Protein AF-A0A9X3TRZ0-F1 (afdb_monomer)

pLDDT: mean 71.92, std 22.0, range [37.28, 94.88]

Sequence (99 aa):
MNAIPGPVLSRQQSPCKTVLAAAAKGKPMLPCTRRTAASSTIAVLAGIIDELTGKLHERVKENGLSHPSVLALSQELDTYIVQYQILLGEKKRAARSGR

Mean predicted aligned error: 16.31 Å

Radius of gyration: 23.04 Å; Cα contacts (8 Å, |Δi|>4): 28; chains: 1; bounding box: 49×57×60 Å

Organism: NCBI:txid33942

InterPro domains:
  IPR018540 Aspartyl-phosphate phosphatase Spo0E-like [PF09388] (48-85)
  IPR036638 Helix-loop-helix DNA-binding domain superfamily [G3DSA:4.10.280.10] (43-97)
  IPR037208 Aspartyl-phosphate phosphatase Spo0E-like superfamily [SSF140500] (45-89)

Foldseek 3Di:
DDDDDDDDDDDDDDDPDDDDDDDDDDDPPDPPPVVVVLVVVLVVLVVVLVVLVVVLVVCCVVPNCPDVVSV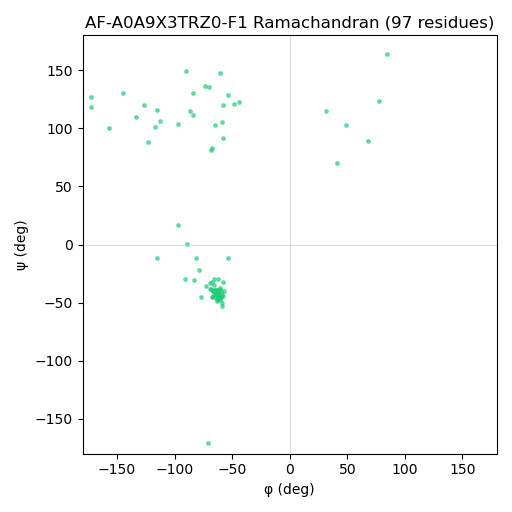VSVVVSVVSVVVSVVSVVVVVVVVVVVD

Secondary structure (DSSP, 8-state):
---------------------------------HHHHHHHHHHHHHHHHHHHHHHHHHHHHHH-TT-HHHHHHHHHHHHHHHHHHHHHHHHHHHHHHT-

Nearest PDB structures (foldseek):
  5nfd-assembly2_B  TM=9.375E-01  e=3.572E-01  Homo sapiens
  8d06-assembly4_K  TM=7.777E-01  e=1.718E+00  synthetic construct
  8ceo-assembly1_i  TM=7.559E-01  e=7.249E+00  Saccharomyces cerevisiae

Solvent-accessible surface area (backbone atoms only — not comparable to full-atom values): 6387 Å² total; per-residue (Å²): 140,84,84,84,79,82,88,81,90,78,79,90,82,84,78,91,71,87,79,89,78,90,80,86,79,97,67,89,76,73,75,82,59,75,75,54,57,62,61,52,50,50,55,52,46,51,52,50,48,54,54,49,51,52,54,40,53,52,43,29,73,76,62,33,78,84,30,68,70,35,48,52,50,49,56,54,45,51,52,52,50,51,52,44,52,50,54,52,50,50,53,54,50,54,66,60,71,76,110

Structure (mmCIF, N/CA/C/O backbone):
data_AF-A0A9X3TRZ0-F1
#
_entry.id   AF-A0A9X3TRZ0-F1
#
loop_
_atom_site.group_PDB
_atom_site.id
_atom_site.type_symbol
_atom_site.label_atom_id
_atom_site.label_alt_id
_atom_site.label_comp_id
_atom_site.label_asym_id
_atom_site.label_entity_id
_atom_site.label_seq_id
_atom_site.pdbx_PDB_ins_code
_atom_site.Cartn_x
_atom_site.Cartn_y
_atom_site.Cartn_z
_atom_site.occupancy
_atom_site.B_iso_or_equiv
_atom_site.auth_seq_id
_atom_site.auth_comp_id
_atom_site.auth_asym_id
_atom_site.auth_atom_id
_atom_site.pdbx_PDB_model_num
ATOM 1 N N . MET A 1 1 ? -27.480 -33.088 -26.199 1.00 41.12 1 MET A N 1
ATOM 2 C CA . MET A 1 1 ? -26.251 -33.088 -27.020 1.00 41.12 1 MET A CA 1
ATOM 3 C C . MET A 1 1 ? -25.560 -31.753 -26.767 1.00 41.12 1 MET A C 1
ATOM 5 O O . MET A 1 1 ? -25.959 -30.767 -27.362 1.00 41.12 1 MET A O 1
ATOM 9 N N . ASN A 1 2 ? -24.646 -31.681 -25.796 1.00 41.72 2 ASN A N 1
ATOM 10 C CA . ASN A 1 2 ? -23.942 -30.443 -25.435 1.00 41.72 2 ASN A CA 1
ATOM 11 C C . ASN A 1 2 ? -22.470 -30.610 -25.809 1.00 41.72 2 ASN A C 1
ATOM 13 O O . ASN A 1 2 ? -21.757 -31.380 -25.169 1.00 41.72 2 ASN A O 1
ATOM 17 N N . ALA A 1 3 ? -22.051 -29.946 -26.885 1.00 49.38 3 ALA A N 1
ATOM 18 C CA . ALA A 1 3 ? -20.676 -29.970 -27.354 1.00 49.38 3 ALA A CA 1
ATOM 19 C C . ALA A 1 3 ? -19.867 -28.886 -26.633 1.00 49.38 3 ALA A C 1
ATOM 21 O O . ALA A 1 3 ? -20.106 -27.693 -26.801 1.00 49.38 3 ALA A O 1
ATOM 22 N N . ILE A 1 4 ? -18.902 -29.337 -25.838 1.00 56.94 4 ILE A N 1
ATOM 23 C CA . ILE A 1 4 ? -17.737 -28.562 -25.417 1.00 56.94 4 ILE A CA 1
ATOM 24 C C . ILE A 1 4 ? -16.811 -28.455 -26.635 1.00 56.94 4 ILE A C 1
ATOM 26 O O . ILE A 1 4 ? -16.541 -29.477 -27.270 1.00 56.94 4 ILE A O 1
ATOM 30 N N . PRO A 1 5 ? -16.244 -27.274 -26.912 1.00 49.78 5 PRO A N 1
ATOM 31 C CA . PRO A 1 5 ? -14.875 -27.261 -27.402 1.00 49.78 5 PRO A CA 1
ATOM 32 C C . PRO A 1 5 ? -13.996 -26.335 -26.562 1.00 49.78 5 PRO A C 1
ATOM 34 O O . PRO A 1 5 ? -14.221 -25.131 -26.451 1.00 49.78 5 PRO A O 1
ATOM 37 N N . GLY A 1 6 ? -12.976 -26.960 -25.975 1.00 42.72 6 GLY A N 1
ATOM 38 C CA . GLY A 1 6 ? -11.795 -26.312 -25.428 1.00 42.72 6 GLY A CA 1
ATOM 39 C C . GLY A 1 6 ? -10.862 -25.754 -26.519 1.00 42.72 6 GLY A C 1
ATOM 40 O O . GLY A 1 6 ? -11.228 -25.685 -27.692 1.00 42.72 6 GLY A O 1
ATOM 41 N N . PRO A 1 7 ? -9.660 -25.311 -26.118 1.00 53.06 7 PRO A N 1
ATOM 42 C CA . PRO A 1 7 ? -9.000 -24.137 -26.674 1.00 53.06 7 PRO A CA 1
ATOM 43 C C . PRO A 1 7 ? -8.104 -24.455 -27.873 1.00 53.06 7 PRO A C 1
ATOM 45 O O . PRO A 1 7 ? -7.452 -25.498 -27.917 1.00 53.06 7 PRO A O 1
ATOM 48 N N . VAL A 1 8 ? -7.988 -23.498 -28.798 1.00 49.28 8 VAL A N 1
ATOM 49 C CA . VAL A 1 8 ? -6.991 -23.542 -29.873 1.00 49.28 8 VAL A CA 1
ATOM 50 C C . VAL A 1 8 ? -6.009 -22.386 -29.715 1.00 49.28 8 VAL A C 1
ATOM 52 O O . VAL A 1 8 ? -6.349 -21.208 -29.792 1.00 49.28 8 VAL A O 1
ATOM 55 N N . LEU A 1 9 ? -4.767 -22.785 -29.473 1.00 48.72 9 LEU A N 1
ATOM 56 C CA . LEU A 1 9 ? -3.537 -22.012 -29.532 1.00 48.72 9 LEU A CA 1
ATOM 57 C C . LEU A 1 9 ? -3.405 -21.313 -30.903 1.00 48.72 9 LEU A C 1
ATOM 59 O O . LEU A 1 9 ? -3.446 -21.993 -31.928 1.00 48.72 9 LEU A O 1
ATOM 63 N N . SER A 1 10 ? -3.148 -20.001 -30.958 1.00 44.62 10 SER A N 1
ATOM 64 C CA . SER A 1 10 ? -2.504 -19.383 -32.134 1.00 44.62 10 SER A CA 1
ATOM 65 C C . SER A 1 10 ? -1.802 -18.056 -31.835 1.00 44.62 10 SER A C 1
ATOM 67 O O . SER A 1 10 ? -2.405 -16.998 -31.719 1.00 44.62 10 SER A O 1
ATOM 69 N N . ARG A 1 11 ? -0.476 -18.187 -31.699 1.00 43.03 11 ARG A N 1
ATOM 70 C CA . ARG A 1 11 ? 0.593 -17.415 -32.361 1.00 43.03 11 ARG A CA 1
ATOM 71 C C . ARG A 1 11 ? 0.317 -15.943 -32.723 1.00 43.03 11 ARG A C 1
ATOM 73 O O . ARG A 1 11 ? -0.367 -15.645 -33.687 1.00 43.03 11 ARG A O 1
ATOM 80 N N . GLN A 1 12 ? 1.084 -15.075 -32.057 1.00 45.34 12 GLN A N 1
ATOM 81 C CA . GLN A 1 12 ? 2.112 -14.220 -32.681 1.00 45.34 12 GLN A CA 1
ATOM 82 C C . GLN A 1 12 ? 1.694 -13.429 -33.941 1.00 45.34 12 GLN A C 1
ATOM 84 O O . GLN A 1 12 ? 1.756 -13.967 -35.040 1.00 45.34 12 GLN A O 1
ATOM 89 N N . GLN A 1 13 ? 1.442 -12.120 -33.792 1.00 39.25 13 GLN A N 1
ATOM 90 C CA . GLN A 1 13 ? 2.053 -11.083 -34.644 1.00 39.25 13 GLN A CA 1
ATOM 91 C C . GLN A 1 13 ? 1.751 -9.657 -34.152 1.00 39.25 13 GLN A C 1
ATOM 93 O O . GLN A 1 13 ? 0.613 -9.204 -34.099 1.00 39.25 13 GLN A O 1
ATOM 98 N N . SER A 1 14 ? 2.829 -8.951 -33.814 1.00 47.28 14 SER A N 1
ATOM 99 C CA . SER A 1 14 ? 2.908 -7.493 -33.702 1.00 47.28 14 SER A CA 1
ATOM 100 C C . SER A 1 14 ? 2.579 -6.818 -35.040 1.00 47.28 14 SER A C 1
ATOM 102 O O . SER A 1 14 ? 2.994 -7.328 -36.083 1.00 47.28 14 SER A O 1
ATOM 104 N N . PRO A 1 15 ? 1.977 -5.617 -35.027 1.00 50.25 15 PRO A N 1
ATOM 105 C CA . PRO A 1 15 ? 2.277 -4.655 -36.070 1.00 50.25 15 PRO A CA 1
ATOM 106 C C . PRO A 1 15 ? 2.786 -3.345 -35.459 1.00 50.25 15 PRO A C 1
ATOM 108 O O . PRO A 1 15 ? 2.043 -2.384 -35.270 1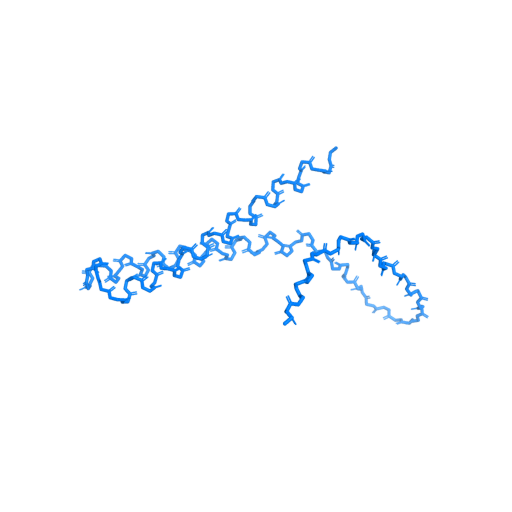.00 50.25 15 PRO A O 1
ATOM 111 N N . CYS A 1 16 ? 4.100 -3.268 -35.247 1.00 37.41 16 CYS A N 1
ATOM 112 C CA . CYS A 1 16 ? 4.821 -2.003 -35.366 1.00 37.41 16 CYS A CA 1
ATOM 113 C C . CYS A 1 16 ? 4.804 -1.590 -36.846 1.00 37.41 16 CYS A C 1
ATOM 115 O O . CYS A 1 16 ? 5.741 -1.885 -37.586 1.00 37.41 16 CYS A O 1
ATOM 117 N N . LYS A 1 17 ? 3.726 -0.947 -37.306 1.00 44.97 17 LYS A N 1
ATOM 118 C CA . LYS A 1 17 ? 3.727 -0.250 -38.597 1.00 44.97 17 LYS A CA 1
ATOM 119 C C . LYS A 1 17 ? 3.991 1.231 -38.369 1.00 44.97 17 LYS A C 1
ATOM 121 O O . LYS A 1 17 ? 3.129 1.985 -37.934 1.00 44.97 17 LYS A O 1
ATOM 126 N N . THR A 1 18 ? 5.229 1.598 -38.673 1.00 44.28 18 THR A N 1
ATOM 127 C CA . THR A 1 18 ? 5.713 2.942 -38.972 1.00 44.28 18 THR A CA 1
ATOM 128 C C . THR A 1 18 ? 4.754 3.663 -39.917 1.00 44.28 18 THR A C 1
ATOM 130 O O . THR A 1 18 ? 4.536 3.206 -41.037 1.00 44.28 18 THR A O 1
ATOM 133 N N . VAL A 1 19 ? 4.243 4.820 -39.500 1.00 42.34 19 VAL A N 1
ATOM 134 C CA . VAL A 1 19 ? 3.739 5.843 -40.421 1.00 42.34 19 VAL A CA 1
ATOM 135 C C . VAL A 1 19 ? 4.609 7.074 -40.217 1.00 42.34 19 VAL A C 1
ATOM 137 O O . VAL A 1 19 ? 4.490 7.793 -39.229 1.00 42.34 19 VAL A O 1
ATOM 140 N N . LEU A 1 20 ? 5.554 7.245 -41.138 1.00 42.84 20 LEU A N 1
ATOM 141 C CA . LEU A 1 20 ? 6.383 8.431 -41.273 1.00 42.84 20 LEU A CA 1
ATOM 142 C C . LEU A 1 20 ? 5.576 9.444 -42.096 1.00 42.84 20 LEU A C 1
ATOM 144 O O . LEU A 1 20 ? 5.346 9.224 -43.282 1.00 42.84 20 LEU A O 1
ATOM 148 N N . ALA A 1 21 ? 5.138 10.537 -41.477 1.00 37.28 21 ALA A N 1
ATOM 149 C CA . ALA A 1 21 ? 4.608 11.701 -42.180 1.00 37.28 21 ALA A CA 1
ATOM 150 C C . ALA A 1 21 ? 5.250 12.953 -41.576 1.00 37.28 21 ALA A C 1
ATOM 152 O O . ALA A 1 21 ? 5.025 13.299 -40.418 1.00 37.28 21 ALA A O 1
ATOM 153 N N . ALA A 1 22 ? 6.123 13.580 -42.359 1.00 44.66 22 ALA A N 1
ATOM 154 C CA . ALA A 1 22 ? 6.825 14.804 -42.013 1.00 44.66 22 ALA A CA 1
ATOM 155 C C . ALA A 1 22 ? 5.951 16.026 -42.327 1.00 44.66 22 ALA A C 1
ATOM 157 O O . ALA A 1 22 ? 5.478 16.137 -43.453 1.00 44.66 22 ALA A O 1
ATOM 158 N N . ALA A 1 23 ? 5.806 16.959 -41.377 1.00 39.06 23 ALA A N 1
ATOM 159 C CA . ALA A 1 23 ? 5.693 18.396 -41.650 1.00 39.06 23 ALA A CA 1
ATOM 160 C C . ALA A 1 23 ? 5.709 19.244 -40.359 1.00 39.06 23 ALA A C 1
ATOM 162 O O . ALA A 1 23 ? 4.866 19.090 -39.484 1.00 39.06 23 ALA A O 1
ATOM 163 N N . ALA A 1 24 ? 6.618 20.223 -40.359 1.00 43.12 24 ALA A N 1
ATOM 164 C CA . ALA A 1 24 ? 6.486 21.564 -39.785 1.00 43.12 24 ALA A CA 1
ATOM 165 C C . ALA A 1 24 ? 6.609 21.805 -38.258 1.00 43.12 24 ALA A C 1
ATOM 167 O O . ALA A 1 24 ? 5.812 21.374 -37.435 1.00 43.12 24 ALA A O 1
ATOM 168 N N . LYS A 1 25 ? 7.560 22.707 -37.959 1.00 43.00 25 LYS A N 1
ATOM 169 C CA . LYS A 1 25 ? 7.705 23.563 -36.767 1.00 43.00 25 LYS A CA 1
ATOM 170 C C . LYS A 1 25 ? 8.018 22.877 -35.431 1.00 43.00 25 LYS A C 1
ATOM 172 O O . LYS A 1 25 ? 7.160 22.657 -34.587 1.00 43.00 25 LYS A O 1
ATOM 177 N N . GLY A 1 26 ? 9.324 22.731 -35.200 1.00 46.31 26 GLY A N 1
ATOM 178 C CA . GLY A 1 26 ? 9.998 23.269 -34.012 1.00 46.31 26 GLY A CA 1
ATOM 179 C C . GLY A 1 26 ? 9.269 23.139 -32.677 1.00 46.31 26 GLY A C 1
ATOM 180 O O . GLY A 1 26 ? 8.877 24.147 -32.098 1.00 46.31 26 GLY A O 1
ATOM 181 N N . LYS A 1 27 ? 9.159 21.913 -32.169 1.00 47.91 27 LYS A N 1
ATOM 182 C CA . LYS A 1 27 ? 9.071 21.601 -30.736 1.00 47.91 27 LYS A CA 1
ATOM 183 C C . LYS A 1 27 ? 9.808 20.276 -30.535 1.00 47.91 27 LYS A C 1
ATOM 185 O O . LYS A 1 27 ? 9.541 19.354 -31.307 1.00 47.91 27 LYS A O 1
ATOM 190 N N . PRO A 1 28 ? 10.733 20.138 -29.570 1.00 44.09 28 PRO A N 1
ATOM 191 C CA . PRO A 1 28 ? 1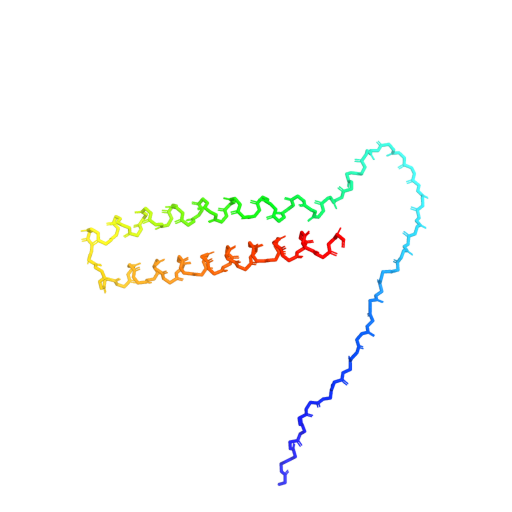1.301 18.832 -29.278 1.00 44.09 28 PRO A CA 1
ATOM 192 C C . PRO A 1 28 ? 10.172 17.938 -28.748 1.00 44.09 28 PRO A C 1
ATOM 194 O O . PRO A 1 28 ? 9.736 18.075 -27.607 1.00 44.09 28 PRO A O 1
ATOM 197 N N . MET A 1 29 ? 9.665 17.045 -29.606 1.00 45.03 29 MET A N 1
ATOM 198 C CA . MET A 1 29 ? 8.923 15.867 -29.174 1.00 45.03 29 MET A CA 1
ATOM 199 C C . MET A 1 29 ? 9.868 15.086 -28.273 1.00 45.03 29 MET A C 1
ATOM 201 O O . MET A 1 29 ? 10.831 14.478 -28.737 1.00 45.03 29 MET A O 1
ATOM 205 N N . LEU A 1 30 ? 9.601 15.154 -26.972 1.00 53.81 30 LEU A N 1
ATOM 206 C CA . LEU A 1 30 ? 10.167 14.244 -25.996 1.00 53.81 30 LEU A CA 1
ATOM 207 C C . LEU A 1 30 ? 9.975 12.826 -26.545 1.00 53.81 30 LEU A C 1
ATOM 209 O O . LEU A 1 30 ? 8.826 12.431 -26.773 1.00 53.81 30 LEU A O 1
ATOM 213 N N . PRO A 1 31 ? 11.043 12.038 -26.767 1.00 46.84 31 PRO A N 1
ATOM 214 C CA . PRO A 1 31 ? 10.846 10.611 -26.886 1.00 46.84 31 PRO A CA 1
ATOM 215 C C . PRO A 1 31 ? 10.184 10.206 -25.575 1.00 46.84 31 PRO A C 1
ATOM 217 O O . PRO A 1 31 ? 10.736 10.459 -24.503 1.00 46.84 31 PRO A O 1
ATOM 220 N N . CYS A 1 32 ? 8.976 9.646 -25.647 1.00 42.38 32 CYS A N 1
ATOM 221 C CA . CYS A 1 32 ? 8.361 8.996 -24.505 1.00 42.38 32 CYS A CA 1
ATOM 222 C C . CYS A 1 32 ? 9.324 7.891 -24.074 1.00 42.38 32 CYS A C 1
ATOM 224 O O . CYS A 1 32 ? 9.306 6.770 -24.588 1.00 42.38 32 CYS A O 1
ATOM 226 N N . THR A 1 33 ? 10.219 8.230 -23.153 1.00 47.66 33 THR A N 1
ATOM 227 C CA . THR A 1 33 ? 11.102 7.315 -22.463 1.00 47.66 33 THR A CA 1
ATOM 228 C C . THR A 1 33 ? 10.197 6.484 -21.570 1.00 47.66 33 THR A C 1
ATOM 230 O O . THR A 1 33 ? 10.059 6.701 -20.371 1.00 47.66 33 THR A O 1
ATOM 233 N N . ARG A 1 34 ? 9.578 5.462 -22.171 1.00 47.25 34 ARG A N 1
ATOM 234 C CA . ARG A 1 34 ? 8.798 4.410 -21.499 1.00 47.25 34 ARG A CA 1
ATOM 235 C C . ARG A 1 34 ? 9.599 3.715 -20.383 1.00 47.25 34 ARG A C 1
ATOM 237 O O . ARG A 1 34 ? 9.048 2.978 -19.579 1.00 47.25 34 ARG A O 1
ATOM 244 N N . ARG A 1 35 ? 10.910 3.970 -20.338 1.00 45.47 35 ARG A N 1
ATOM 245 C CA . ARG A 1 35 ? 11.881 3.483 -19.362 1.00 45.47 35 ARG A CA 1
ATOM 246 C C . ARG A 1 35 ? 11.849 4.239 -18.025 1.00 45.47 35 ARG A C 1
ATOM 248 O O . ARG A 1 35 ? 12.265 3.666 -17.025 1.00 45.47 35 ARG A O 1
ATOM 255 N N . THR A 1 36 ? 11.331 5.468 -17.979 1.00 49.94 36 THR A N 1
ATOM 256 C CA . THR A 1 36 ? 11.310 6.285 -16.748 1.00 49.94 36 THR A CA 1
ATOM 257 C C . THR A 1 36 ? 10.026 6.083 -15.936 1.00 49.94 36 THR A C 1
ATOM 259 O O . THR A 1 36 ? 10.069 6.123 -14.710 1.00 49.94 36 THR A O 1
ATOM 262 N N . ALA A 1 37 ? 8.908 5.760 -16.600 1.00 50.69 37 ALA A N 1
ATOM 263 C CA . ALA A 1 37 ? 7.602 5.587 -15.958 1.00 50.69 37 ALA A CA 1
ATOM 264 C C . ALA A 1 37 ? 7.575 4.434 -14.934 1.00 50.69 37 ALA A C 1
ATOM 266 O O . ALA A 1 37 ? 7.059 4.596 -13.833 1.00 50.69 37 ALA A O 1
ATOM 267 N N . ALA A 1 38 ? 8.202 3.293 -15.243 1.00 54.84 38 ALA A N 1
ATOM 268 C CA . ALA A 1 38 ? 8.238 2.152 -14.322 1.00 54.84 38 ALA A CA 1
ATOM 269 C C . ALA A 1 38 ? 9.063 2.438 -13.052 1.00 54.84 38 ALA A C 1
ATOM 271 O O . ALA A 1 38 ? 8.737 1.948 -11.974 1.00 54.84 38 ALA A O 1
ATOM 272 N N . SER A 1 39 ? 10.120 3.256 -13.156 1.00 62.19 39 SER A N 1
ATOM 273 C CA . SER A 1 39 ? 10.925 3.628 -11.987 1.00 62.19 39 SER A CA 1
ATOM 274 C C . SER A 1 39 ? 10.186 4.607 -11.075 1.00 62.19 39 SER A C 1
ATOM 276 O O . SER A 1 39 ? 10.319 4.499 -9.858 1.00 62.19 39 SER A O 1
ATOM 278 N N . SER A 1 40 ? 9.391 5.523 -11.640 1.00 73.19 40 SER A N 1
ATOM 279 C CA . SER A 1 40 ? 8.540 6.421 -10.852 1.00 73.19 40 SER A CA 1
ATOM 280 C C . SER A 1 40 ? 7.387 5.680 -10.170 1.00 73.19 40 SER A C 1
ATOM 282 O O . SER A 1 40 ? 7.096 5.961 -9.014 1.00 73.19 40 SER A O 1
ATOM 284 N N . THR A 1 41 ? 6.776 4.685 -10.823 1.00 84.00 41 THR A N 1
ATOM 285 C CA . THR A 1 41 ? 5.654 3.924 -10.241 1.00 84.00 41 THR A CA 1
ATOM 286 C C . THR A 1 41 ? 6.070 3.106 -9.017 1.00 84.00 41 THR A C 1
ATOM 288 O O . THR A 1 41 ? 5.338 3.071 -8.035 1.00 84.00 41 THR A O 1
ATOM 291 N N . ILE A 1 42 ? 7.263 2.498 -9.028 1.00 87.62 42 ILE A N 1
ATOM 292 C CA . ILE A 1 42 ? 7.785 1.740 -7.876 1.00 87.62 42 ILE A CA 1
ATOM 293 C C . ILE A 1 42 ? 7.965 2.652 -6.651 1.00 87.62 42 ILE A C 1
ATOM 295 O O . ILE A 1 42 ? 7.615 2.257 -5.543 1.00 87.62 42 ILE A O 1
ATOM 299 N N . ALA A 1 43 ? 8.483 3.870 -6.842 1.00 86.69 43 ALA A N 1
ATOM 300 C CA . ALA A 1 43 ? 8.666 4.829 -5.751 1.00 86.69 43 ALA A CA 1
ATOM 301 C C . ALA A 1 43 ? 7.326 5.320 -5.178 1.00 86.69 43 ALA A C 1
ATOM 303 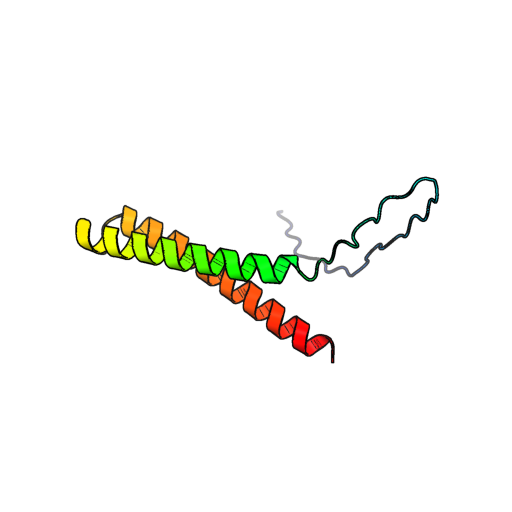O O . ALA A 1 43 ? 7.182 5.424 -3.964 1.00 86.69 43 ALA A O 1
ATOM 304 N N . VAL A 1 44 ? 6.334 5.561 -6.042 1.00 89.81 44 VAL A N 1
ATOM 305 C CA . VAL A 1 44 ? 4.976 5.938 -5.619 1.00 89.81 44 VAL A CA 1
ATOM 306 C C . VAL A 1 44 ? 4.326 4.820 -4.803 1.00 89.81 44 VAL A C 1
ATOM 308 O O . VAL A 1 44 ? 3.798 5.080 -3.729 1.00 89.81 44 VAL A O 1
ATOM 311 N N . LEU A 1 45 ? 4.412 3.572 -5.271 1.00 89.69 45 LEU A N 1
ATOM 312 C CA . LEU A 1 45 ? 3.860 2.422 -4.552 1.00 89.69 45 LEU A CA 1
ATOM 313 C C . LEU A 1 45 ? 4.518 2.216 -3.185 1.00 89.69 45 LEU A C 1
ATOM 315 O O . LEU A 1 45 ? 3.813 1.931 -2.226 1.00 89.69 45 LEU A O 1
ATOM 319 N N . ALA A 1 46 ? 5.838 2.397 -3.081 1.00 90.25 46 ALA A N 1
ATOM 320 C CA . ALA A 1 46 ? 6.530 2.328 -1.795 1.00 90.25 46 ALA A CA 1
ATOM 321 C C . ALA A 1 46 ? 5.987 3.369 -0.802 1.00 90.25 46 ALA A C 1
ATOM 323 O O . ALA A 1 46 ? 5.668 3.017 0.329 1.00 90.25 46 ALA A O 1
ATOM 324 N N . GLY A 1 47 ? 5.793 4.616 -1.249 1.00 92.50 47 GLY A N 1
ATOM 325 C CA . GLY A 1 47 ? 5.210 5.666 -0.410 1.00 92.50 47 GLY A CA 1
ATOM 326 C C . GLY A 1 47 ? 3.777 5.357 0.037 1.00 92.50 47 GLY A C 1
ATOM 327 O O . GLY A 1 47 ? 3.448 5.554 1.202 1.00 92.50 47 GLY A O 1
ATOM 328 N N . ILE A 1 48 ? 2.944 4.817 -0.860 1.00 92.31 48 ILE A N 1
ATOM 329 C CA . ILE A 1 48 ? 1.569 4.403 -0.528 1.00 92.31 48 ILE A CA 1
ATOM 330 C C . ILE A 1 48 ? 1.577 3.275 0.512 1.00 92.31 48 ILE A C 1
ATOM 332 O O . ILE A 1 48 ? 0.800 3.320 1.462 1.00 92.31 48 ILE A O 1
ATOM 336 N N . ILE A 1 49 ? 2.456 2.278 0.363 1.00 93.06 49 ILE A N 1
ATOM 337 C CA . ILE A 1 49 ? 2.576 1.169 1.321 1.00 93.06 49 ILE A CA 1
ATOM 338 C C . ILE A 1 49 ? 2.982 1.695 2.701 1.00 93.06 49 ILE A C 1
ATOM 340 O O . ILE A 1 49 ? 2.362 1.307 3.691 1.00 93.06 49 ILE A O 1
ATOM 344 N N . ASP A 1 50 ? 3.965 2.593 2.780 1.00 93.69 50 ASP A N 1
ATOM 345 C CA . ASP A 1 50 ? 4.392 3.184 4.054 1.00 93.69 50 ASP A CA 1
ATOM 346 C C . ASP A 1 50 ? 3.255 3.981 4.716 1.00 93.69 50 ASP A C 1
ATOM 348 O O . ASP A 1 50 ? 2.981 3.814 5.908 1.00 93.69 50 ASP A O 1
ATOM 352 N N . GLU A 1 51 ? 2.532 4.793 3.939 1.00 93.44 51 GLU A N 1
ATOM 353 C CA . GLU A 1 51 ? 1.396 5.576 4.437 1.00 93.44 51 GLU A CA 1
ATOM 354 C C . GLU A 1 51 ? 0.260 4.678 4.954 1.00 93.44 51 GLU A C 1
ATOM 356 O O . GLU A 1 51 ? -0.262 4.890 6.056 1.00 93.44 51 GLU A O 1
ATOM 361 N N . LEU A 1 52 ? -0.117 3.652 4.186 1.00 92.56 52 LEU A N 1
ATOM 362 C CA . LEU A 1 52 ? -1.156 2.703 4.584 1.00 92.56 52 LEU A CA 1
ATOM 363 C C . LEU A 1 52 ? -0.725 1.873 5.797 1.00 92.56 52 LEU A C 1
ATOM 365 O O . LEU A 1 52 ? -1.557 1.602 6.662 1.00 92.56 52 LEU A O 1
ATOM 369 N N . THR A 1 53 ? 0.561 1.530 5.913 1.00 93.69 53 THR A N 1
ATOM 370 C CA . THR A 1 53 ? 1.102 0.815 7.082 1.00 93.69 53 THR A CA 1
ATOM 371 C C . THR A 1 53 ? 0.964 1.666 8.342 1.00 93.69 53 THR A C 1
ATOM 373 O O . THR A 1 53 ? 0.519 1.169 9.379 1.00 93.69 53 THR A O 1
ATOM 376 N N . GLY A 1 54 ? 1.274 2.964 8.253 1.00 94.19 54 GLY A N 1
ATOM 377 C CA . GLY A 1 54 ? 1.063 3.912 9.349 1.00 94.19 54 GLY A CA 1
ATOM 378 C C . GLY A 1 54 ? -0.405 3.981 9.776 1.00 94.19 54 GLY A C 1
ATOM 379 O O . GLY A 1 54 ? -0.723 3.772 10.949 1.00 94.19 54 GLY A O 1
ATOM 380 N N . LYS A 1 55 ? -1.313 4.168 8.809 1.00 92.50 55 LYS A N 1
ATOM 381 C CA . LYS A 1 55 ? -2.767 4.204 9.050 1.00 92.50 55 LYS A CA 1
ATOM 382 C C . LYS A 1 55 ? -3.301 2.901 9.647 1.00 92.50 55 LYS A C 1
ATOM 384 O O . LYS A 1 55 ? -4.195 2.944 10.492 1.00 92.50 55 LYS A O 1
ATOM 389 N N . LEU A 1 56 ? -2.781 1.753 9.213 1.00 92.44 56 LEU A N 1
ATOM 390 C CA . LEU A 1 56 ? -3.159 0.442 9.735 1.00 92.44 56 LEU A CA 1
ATOM 391 C C . LEU A 1 56 ? -2.720 0.297 11.196 1.00 92.44 56 LEU A C 1
ATOM 393 O O . LEU A 1 56 ? -3.527 -0.108 12.027 1.00 92.44 56 LEU A O 1
ATOM 397 N N . HIS A 1 57 ? -1.488 0.688 11.535 1.00 93.56 57 HIS A N 1
ATOM 398 C CA . HIS A 1 57 ? -1.011 0.680 12.921 1.00 93.56 57 HIS A CA 1
ATOM 399 C C . HIS A 1 57 ? -1.862 1.553 13.846 1.00 93.56 57 HIS A C 1
ATOM 401 O O . HIS A 1 57 ? -2.180 1.124 14.957 1.00 93.56 57 HIS A O 1
ATOM 407 N N . GLU A 1 58 ? -2.252 2.749 13.407 1.00 93.75 58 GLU A N 1
ATOM 408 C CA . GLU A 1 58 ? -3.163 3.604 14.175 1.00 93.75 58 GLU A CA 1
ATOM 409 C C . GLU A 1 58 ? -4.532 2.936 14.352 1.00 93.75 58 GLU A C 1
ATOM 411 O O . GLU A 1 58 ? -4.999 2.776 15.481 1.00 93.75 58 GLU A O 1
ATOM 416 N N . ARG A 1 59 ? -5.127 2.421 13.267 1.00 91.25 59 ARG A N 1
ATOM 417 C CA . ARG A 1 59 ? -6.429 1.734 13.322 1.00 91.25 59 ARG A CA 1
ATOM 418 C C . ARG A 1 59 ? -6.420 0.500 14.224 1.00 91.25 59 ARG A C 1
ATOM 420 O O . ARG A 1 59 ? -7.421 0.243 14.892 1.00 91.25 59 ARG A O 1
ATOM 427 N N . VAL A 1 60 ? -5.326 -0.263 14.229 1.00 94.00 60 VAL A N 1
ATOM 428 C CA . VAL A 1 60 ? -5.142 -1.444 15.088 1.00 94.00 60 VAL A CA 1
ATOM 429 C C . VAL A 1 60 ? -5.053 -1.035 16.553 1.00 94.00 60 VAL A C 1
ATOM 431 O O . VAL A 1 60 ? -5.638 -1.712 17.396 1.00 94.00 60 VAL A O 1
ATOM 434 N N . LYS A 1 61 ? -4.362 0.068 16.867 1.00 93.12 61 LYS A N 1
ATOM 435 C CA . LYS A 1 61 ? -4.298 0.595 18.238 1.00 93.12 61 LYS A CA 1
ATOM 436 C C . LYS A 1 61 ? -5.666 1.054 18.737 1.00 93.12 61 LYS A C 1
ATOM 438 O O . LYS A 1 61 ? -5.980 0.827 19.899 1.00 93.12 61 LYS A O 1
ATOM 443 N N . GLU A 1 62 ? -6.460 1.680 17.873 1.00 92.75 62 GLU A N 1
ATOM 444 C CA . GLU A 1 62 ? -7.780 2.206 18.235 1.00 92.75 62 GLU A CA 1
ATOM 445 C C . GLU A 1 62 ? -8.857 1.118 18.335 1.00 92.75 62 GLU A C 1
ATOM 447 O O . GLU A 1 62 ? -9.636 1.110 19.283 1.00 92.75 62 GLU A O 1
ATOM 452 N N . ASN A 1 63 ? -8.913 0.203 17.362 1.00 91.81 63 ASN A N 1
ATOM 453 C CA . ASN A 1 63 ? -10.051 -0.709 17.189 1.00 91.81 63 ASN A CA 1
ATOM 454 C C . ASN A 1 63 ? -9.704 -2.194 17.394 1.00 91.81 63 ASN A C 1
ATOM 456 O O . ASN A 1 63 ? -10.601 -3.033 17.479 1.00 91.81 63 ASN A O 1
ATOM 460 N N . GLY A 1 64 ? -8.415 -2.536 17.458 1.00 90.06 64 GLY A N 1
ATOM 461 C CA . GLY A 1 64 ? -7.930 -3.913 17.533 1.00 90.06 64 GLY A CA 1
ATOM 462 C C . GLY A 1 64 ? -7.801 -4.608 16.172 1.00 90.06 64 GLY A C 1
ATOM 463 O O . GLY A 1 64 ? -8.356 -4.185 15.160 1.00 90.06 64 GLY A O 1
ATOM 464 N N . LEU A 1 65 ? -7.056 -5.717 16.151 1.00 88.06 65 LEU A N 1
ATOM 465 C CA . LEU A 1 65 ? -6.687 -6.456 14.931 1.00 88.06 65 LEU A CA 1
ATOM 466 C C . LEU A 1 65 ? -7.884 -7.036 14.160 1.00 88.06 65 LEU A C 1
ATOM 468 O O . LEU A 1 65 ? -7.824 -7.179 12.944 1.00 88.06 65 LEU A O 1
ATOM 472 N N . SER A 1 66 ? -8.968 -7.365 14.862 1.00 91.12 66 SER A N 1
ATOM 473 C CA . SER A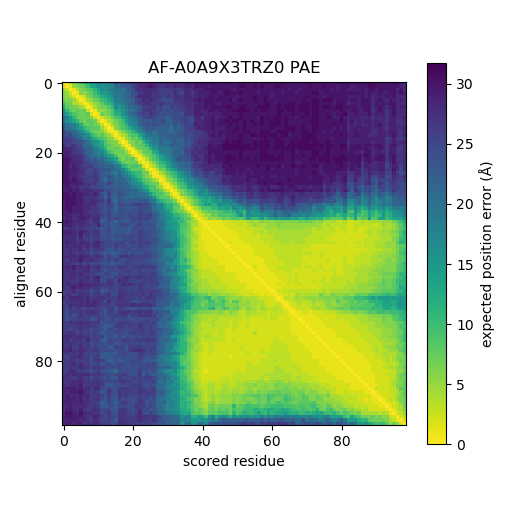 1 66 ? -10.140 -8.036 14.283 1.00 91.12 66 SER A CA 1
ATOM 474 C C . SER A 1 66 ? -11.189 -7.068 13.733 1.00 91.12 66 SER A C 1
ATOM 476 O O . SER A 1 66 ? -12.241 -7.506 13.268 1.00 91.12 66 SER A O 1
ATOM 478 N N . HIS A 1 67 ? -10.950 -5.757 13.819 1.00 93.69 67 HIS A N 1
ATOM 479 C CA . HIS A 1 67 ? -11.928 -4.776 13.378 1.00 93.69 67 HIS A CA 1
ATOM 480 C C . HIS A 1 67 ? -12.053 -4.789 11.841 1.00 93.69 67 HIS A C 1
ATOM 482 O O . HIS A 1 67 ? -11.037 -4.787 11.142 1.00 93.69 67 HIS A O 1
ATOM 488 N N . PRO A 1 68 ? -13.269 -4.749 11.268 1.00 92.19 68 PRO A N 1
ATOM 489 C CA . PRO A 1 68 ? -13.464 -4.856 9.819 1.00 92.19 68 PRO A CA 1
ATOM 490 C C . PRO A 1 68 ? -12.723 -3.778 9.012 1.00 92.19 68 PRO A C 1
ATOM 492 O O . PRO A 1 68 ? -12.255 -4.057 7.913 1.00 92.19 68 PRO A O 1
ATOM 495 N N . SER A 1 69 ? -12.550 -2.567 9.556 1.00 90.62 69 SER A N 1
ATOM 496 C CA . SER A 1 69 ? -11.765 -1.513 8.889 1.00 90.62 69 SER A CA 1
ATOM 497 C C . SER A 1 69 ? -10.260 -1.807 8.843 1.00 90.62 69 SER A C 1
ATOM 499 O O . SER A 1 69 ? -9.608 -1.446 7.867 1.00 90.62 69 SER A O 1
ATOM 501 N N . VAL A 1 70 ? -9.715 -2.481 9.862 1.00 92.31 70 VAL A N 1
ATOM 502 C CA . VAL A 1 70 ? -8.319 -2.949 9.894 1.00 92.31 70 VAL A CA 1
ATOM 503 C C . VAL A 1 70 ? -8.128 -4.044 8.854 1.00 92.31 70 VAL A C 1
ATOM 505 O O . VAL A 1 70 ? -7.176 -3.994 8.083 1.00 92.31 70 VAL A O 1
ATOM 508 N N . LEU A 1 71 ? -9.063 -4.995 8.784 1.00 94.00 71 LEU A N 1
ATOM 509 C CA . LEU A 1 71 ? -9.017 -6.072 7.796 1.00 94.00 71 LEU A CA 1
ATOM 510 C C . LEU A 1 71 ? -9.102 -5.531 6.362 1.00 94.00 71 LEU A C 1
ATOM 512 O O . LEU A 1 71 ? -8.320 -5.948 5.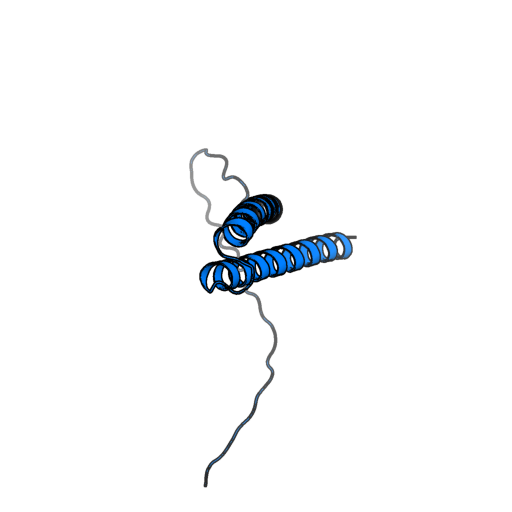513 1.00 94.00 71 LEU A O 1
ATOM 516 N N . ALA A 1 72 ? -9.995 -4.572 6.100 1.00 93.69 72 ALA A N 1
ATOM 517 C CA . ALA A 1 72 ? -10.112 -3.934 4.789 1.00 93.69 72 ALA A CA 1
ATOM 518 C C . ALA A 1 72 ? -8.827 -3.186 4.393 1.00 93.69 72 ALA A C 1
ATOM 520 O O . ALA A 1 72 ? -8.323 -3.379 3.288 1.00 93.69 72 ALA A O 1
ATOM 521 N N . LEU A 1 73 ? -8.254 -2.394 5.311 1.00 92.44 73 LEU A N 1
ATOM 522 C CA . LEU A 1 73 ? -6.974 -1.715 5.082 1.00 92.44 73 LEU A CA 1
ATOM 523 C C . LEU A 1 73 ? -5.826 -2.708 4.863 1.00 92.44 73 LEU A C 1
ATOM 525 O O . LEU A 1 73 ? -4.984 -2.476 4.003 1.00 92.44 73 LEU A O 1
ATOM 529 N N . SER A 1 74 ? -5.799 -3.822 5.598 1.00 93.69 74 SER A N 1
ATOM 530 C CA . SER A 1 74 ? -4.796 -4.877 5.415 1.00 93.69 74 SER A CA 1
ATOM 531 C C . SER A 1 74 ? -4.875 -5.490 4.016 1.00 93.69 74 SER A C 1
ATOM 533 O O . SER A 1 74 ? -3.850 -5.640 3.360 1.00 93.69 74 SER A O 1
ATOM 535 N N . GLN A 1 75 ? -6.082 -5.802 3.536 1.00 94.19 75 GLN A N 1
ATOM 536 C CA . GLN A 1 75 ? -6.290 -6.369 2.198 1.00 94.19 75 GLN A CA 1
ATOM 537 C C . GLN A 1 75 ? -5.884 -5.393 1.084 1.00 94.19 75 GLN A C 1
ATOM 539 O O . GLN A 1 75 ? -5.304 -5.788 0.066 1.00 94.19 75 GLN A O 1
ATOM 544 N N . GLU A 1 76 ? -6.173 -4.106 1.271 1.00 94.25 76 GLU A N 1
ATOM 545 C CA . GLU A 1 76 ? -5.729 -3.060 0.353 1.00 94.25 76 GLU A CA 1
ATOM 546 C C . GLU A 1 76 ? -4.194 -2.964 0.327 1.00 94.25 76 GLU A C 1
ATOM 548 O O . GLU A 1 76 ? -3.582 -2.926 -0.743 1.00 94.25 76 GLU A O 1
ATOM 553 N N . LEU A 1 77 ? -3.555 -3.017 1.495 1.00 94.19 77 LEU A N 1
ATOM 554 C CA . LEU A 1 77 ? -2.103 -2.966 1.638 1.00 94.19 77 LEU A CA 1
ATOM 555 C C . LEU A 1 77 ? -1.417 -4.176 0.982 1.00 94.19 77 LEU A C 1
ATOM 557 O O . LEU A 1 77 ? -0.454 -3.998 0.231 1.00 94.19 77 LEU A O 1
ATOM 561 N N . ASP A 1 78 ? -1.962 -5.381 1.161 1.00 94.19 78 ASP A N 1
ATOM 562 C CA . ASP A 1 78 ? -1.496 -6.596 0.481 1.00 94.19 78 ASP A CA 1
ATOM 563 C C . ASP A 1 78 ? -1.529 -6.440 -1.047 1.00 94.19 78 ASP A C 1
ATOM 565 O O . ASP A 1 78 ? -0.589 -6.833 -1.746 1.00 94.19 78 ASP A O 1
ATOM 569 N N . THR A 1 79 ? -2.571 -5.797 -1.581 1.00 94.00 79 THR A N 1
ATOM 570 C CA . THR A 1 79 ? -2.696 -5.539 -3.023 1.00 94.00 79 THR A CA 1
ATOM 571 C C . THR A 1 79 ? -1.551 -4.663 -3.534 1.00 94.00 79 THR A C 1
ATOM 573 O O . THR A 1 79 ? -0.933 -4.979 -4.559 1.00 94.00 79 THR A O 1
ATOM 576 N N . TYR A 1 80 ? -1.220 -3.588 -2.816 1.00 93.19 80 TYR A N 1
ATOM 577 C CA . TYR A 1 80 ? -0.107 -2.712 -3.187 1.00 93.19 80 TYR A CA 1
ATOM 578 C C . TYR A 1 80 ? 1.254 -3.400 -3.035 1.00 93.19 80 TYR A C 1
ATOM 580 O O . TYR A 1 80 ? 2.112 -3.235 -3.909 1.00 93.19 80 TYR A O 1
ATOM 588 N N . ILE A 1 81 ? 1.447 -4.226 -2.000 1.00 93.12 81 ILE A N 1
ATOM 589 C CA . ILE A 1 81 ? 2.672 -5.023 -1.828 1.00 93.12 81 ILE A CA 1
ATOM 590 C C . ILE A 1 81 ? 2.867 -5.970 -3.014 1.00 93.12 81 ILE A C 1
ATOM 592 O O . ILE A 1 81 ? 3.961 -6.020 -3.586 1.00 93.12 81 ILE A O 1
ATOM 596 N N . VAL A 1 82 ? 1.824 -6.698 -3.419 1.00 94.88 82 VAL A N 1
ATOM 597 C CA . VAL A 1 82 ? 1.902 -7.620 -4.561 1.00 94.88 82 VAL A CA 1
ATOM 598 C C . VAL A 1 82 ? 2.257 -6.861 -5.842 1.00 94.88 82 VAL A C 1
ATOM 600 O O . VAL A 1 82 ? 3.175 -7.270 -6.559 1.00 94.88 82 VAL A O 1
ATOM 603 N N . GLN A 1 83 ? 1.611 -5.722 -6.111 1.00 91.38 83 GLN A N 1
ATOM 604 C CA . GLN A 1 83 ? 1.938 -4.887 -7.275 1.00 91.38 83 GLN A CA 1
ATOM 605 C C . GLN A 1 83 ? 3.395 -4.402 -7.252 1.00 91.38 83 GLN A C 1
ATOM 607 O O . GLN A 1 83 ? 4.099 -4.489 -8.264 1.00 91.38 83 GLN A O 1
ATOM 612 N N . TYR A 1 84 ? 3.876 -3.943 -6.096 1.00 91.88 84 TYR A N 1
ATOM 613 C CA . TYR A 1 84 ? 5.257 -3.506 -5.913 1.00 91.88 84 TYR A CA 1
ATOM 614 C C . TYR A 1 84 ? 6.260 -4.640 -6.187 1.00 91.88 84 TYR A C 1
ATOM 616 O O . TYR A 1 84 ? 7.248 -4.446 -6.905 1.00 91.88 84 TYR A O 1
ATOM 624 N N . GLN A 1 85 ? 5.990 -5.846 -5.679 1.00 91.75 85 GLN A N 1
ATOM 625 C CA . GLN A 1 85 ? 6.841 -7.018 -5.897 1.00 91.75 85 GLN A CA 1
ATOM 626 C C . GLN A 1 85 ? 6.873 -7.461 -7.364 1.00 91.75 85 GLN A C 1
ATOM 628 O O . GLN A 1 85 ? 7.953 -7.782 -7.875 1.00 91.75 85 GLN A O 1
ATOM 633 N N . ILE A 1 86 ? 5.728 -7.443 -8.057 1.00 91.75 86 ILE A N 1
ATOM 634 C CA . ILE A 1 86 ? 5.650 -7.749 -9.493 1.00 91.75 86 ILE A CA 1
ATOM 635 C C . ILE A 1 86 ? 6.536 -6.777 -10.276 1.00 91.75 86 ILE A C 1
ATOM 637 O O . ILE A 1 86 ? 7.436 -7.220 -10.994 1.00 91.75 86 ILE A O 1
ATOM 641 N N . LEU A 1 87 ? 6.363 -5.469 -10.070 1.00 88.25 87 LEU A N 1
ATOM 642 C CA . LEU A 1 87 ? 7.128 -4.437 -10.779 1.00 88.25 87 LEU A CA 1
ATOM 643 C C . LEU A 1 87 ? 8.633 -4.521 -10.492 1.00 88.25 87 LEU A C 1
ATOM 645 O O . LEU A 1 87 ? 9.459 -4.369 -11.400 1.00 88.25 87 LEU A O 1
ATOM 649 N N . LEU A 1 88 ? 9.025 -4.814 -9.248 1.00 88.06 88 LEU A N 1
ATOM 650 C CA . LEU A 1 88 ? 10.425 -5.081 -8.912 1.00 88.06 88 LEU A CA 1
ATOM 651 C C . LEU A 1 88 ? 10.967 -6.320 -9.634 1.00 88.06 88 LEU A C 1
ATOM 653 O O . LEU A 1 88 ? 12.110 -6.312 -10.110 1.00 88.06 88 LEU A O 1
ATOM 657 N N . GLY A 1 89 ? 10.168 -7.383 -9.715 1.00 87.50 89 GLY A N 1
ATOM 658 C CA . GLY A 1 89 ? 10.504 -8.603 -10.441 1.00 87.50 89 GLY A CA 1
ATOM 659 C C . GLY A 1 89 ? 10.703 -8.351 -11.935 1.00 87.50 89 GLY A C 1
ATOM 660 O O . GLY A 1 89 ? 11.702 -8.798 -12.508 1.00 87.50 89 GLY A O 1
ATOM 661 N N . GLU A 1 90 ? 9.808 -7.586 -12.557 1.00 86.69 90 GLU A N 1
ATOM 662 C CA . GLU A 1 90 ? 9.898 -7.187 -13.964 1.00 86.69 90 GLU A CA 1
ATOM 663 C C . GLU A 1 90 ? 11.135 -6.327 -14.234 1.00 86.69 90 GLU A C 1
ATOM 665 O O . GLU A 1 90 ? 11.886 -6.612 -15.171 1.00 86.69 90 GLU A O 1
ATOM 670 N N . LYS A 1 91 ? 11.427 -5.347 -13.367 1.00 83.06 91 LYS A N 1
ATOM 671 C CA . LYS A 1 91 ? 12.643 -4.523 -13.458 1.00 83.06 91 LYS A CA 1
ATOM 672 C C . LYS A 1 91 ? 13.912 -5.382 -13.417 1.00 83.06 91 LYS A C 1
ATOM 674 O O . LYS A 1 91 ? 14.820 -5.177 -14.225 1.00 83.06 91 LYS A O 1
ATOM 679 N N . LYS A 1 92 ? 13.976 -6.369 -12.514 1.00 83.94 92 LYS A N 1
ATOM 680 C CA . LYS A 1 92 ? 15.117 -7.299 -12.408 1.00 83.94 92 LYS A CA 1
ATOM 681 C C . LYS A 1 92 ? 15.253 -8.198 -13.643 1.00 83.94 92 LYS A C 1
ATOM 683 O O . L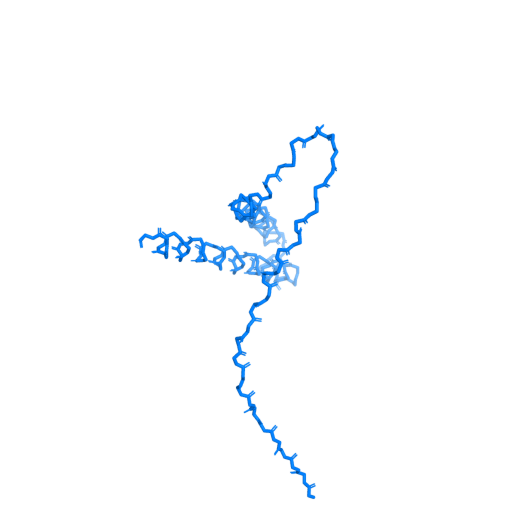YS A 1 92 ? 16.375 -8.419 -14.095 1.00 83.94 92 LYS A O 1
ATOM 688 N N . ARG A 1 93 ? 14.148 -8.705 -14.206 1.00 82.12 93 ARG A N 1
ATOM 689 C CA . ARG A 1 93 ? 14.178 -9.514 -15.444 1.00 82.12 93 ARG A CA 1
ATOM 690 C C . ARG A 1 93 ? 14.606 -8.688 -16.654 1.00 82.12 93 ARG A C 1
ATOM 692 O O . ARG A 1 93 ? 15.472 -9.131 -17.403 1.00 82.12 93 ARG A O 1
ATOM 699 N N . ALA A 1 94 ? 14.067 -7.479 -16.806 1.00 77.50 94 ALA A N 1
ATOM 700 C CA . ALA A 1 94 ? 14.435 -6.566 -17.886 1.00 77.50 94 ALA A CA 1
ATOM 701 C C . ALA A 1 94 ? 15.930 -6.207 -17.848 1.00 77.50 94 ALA A C 1
ATOM 703 O O . ALA A 1 94 ? 16.585 -6.194 -18.886 1.00 77.50 94 ALA A O 1
ATOM 704 N N . ALA A 1 95 ? 16.494 -5.996 -16.652 1.00 77.56 95 ALA A N 1
ATOM 705 C CA . ALA A 1 95 ? 17.924 -5.735 -16.481 1.00 77.56 95 ALA A CA 1
ATOM 706 C C . ALA A 1 95 ? 18.821 -6.932 -16.855 1.00 77.56 95 ALA A C 1
ATOM 708 O O . ALA A 1 95 ? 19.953 -6.731 -17.282 1.00 77.56 95 ALA A O 1
ATOM 709 N N . ARG A 1 96 ? 18.332 -8.172 -16.707 1.00 73.19 96 ARG A N 1
ATOM 710 C CA . ARG A 1 96 ? 19.070 -9.395 -17.079 1.00 73.19 96 ARG A CA 1
ATOM 711 C C . ARG A 1 96 ? 18.962 -9.742 -18.564 1.00 73.19 96 ARG A C 1
ATOM 713 O O . ARG A 1 96 ? 19.890 -10.328 -19.097 1.00 73.19 96 ARG A O 1
ATOM 720 N N . SER A 1 97 ? 17.854 -9.393 -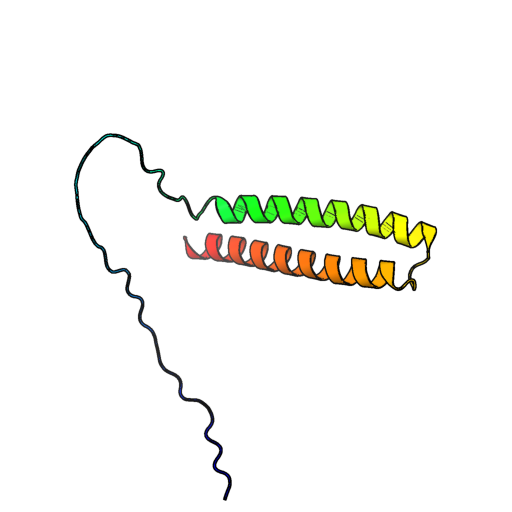19.218 1.00 67.38 97 SER A N 1
ATOM 721 C CA . SER A 1 97 ? 17.603 -9.713 -20.632 1.00 67.38 97 SER A CA 1
ATOM 722 C C . SER A 1 97 ? 18.281 -8.758 -21.626 1.00 67.38 97 SER A C 1
ATOM 724 O O . SER A 1 97 ? 18.261 -9.032 -22.820 1.00 67.38 97 SER A O 1
ATOM 726 N N . GLY A 1 98 ? 18.817 -7.625 -21.167 1.00 57.94 98 GLY A N 1
ATOM 727 C CA . GLY A 1 98 ? 19.487 -6.630 -22.014 1.00 57.94 98 GLY A CA 1
ATOM 728 C C . GLY A 1 98 ? 21.013 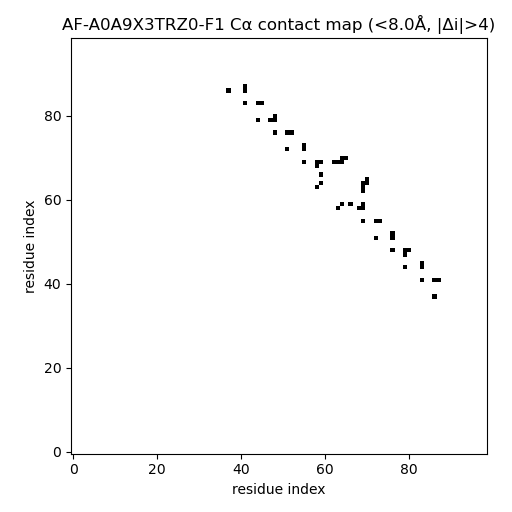-6.746 -22.050 1.00 57.94 98 GLY A C 1
ATOM 729 O O . GLY A 1 98 ? 21.659 -5.756 -22.391 1.00 57.94 98 GLY A O 1
ATOM 730 N N . ARG A 1 99 ? 21.576 -7.885 -21.629 1.00 48.47 99 ARG A N 1
ATOM 731 C CA . ARG A 1 99 ? 23.019 -8.139 -21.551 1.00 48.47 99 ARG A CA 1
ATOM 732 C C . ARG A 1 99 ? 23.446 -9.189 -22.564 1.00 48.47 99 ARG A C 1
ATOM 734 O O . ARG A 1 99 ? 22.653 -10.133 -22.768 1.00 48.47 99 ARG A O 1
#